Protein AF-A0AAV7I9E7-F1 (afdb_monomer_lite)

Radius of gyration: 22.29 Å; chains: 1; bounding box: 59×36×62 Å

Foldseek 3Di:
DDDDDDDDPVVPPPPPDDPPPPPPPQPDDPPCPPPDDPPVVLLVLLVVQVPDDPDPVCPVVNLVSLVVCLSVLVVCCVPVVDDPVVSCVSRVCCPPPVNVSVLVSVCVRVPPNSDVCSVCCVPPPVVVVLVCCVVPPVVPNDPDPPDPPPD

Organism: Cotesia glomerata (NCBI:txid32391)

Secondary structure (DSSP, 8-state):
--------TTT----------------S-----TT---HHHHHHHHHHHHHS--STTTHHHHHHHHHHTHHHHHHHHHHH---HHHHHHH-GGGSTGGGHHHHHHHHHHSTTT---HHHHIIIIIHHHHHHHHHHH-GGG----TT-----

Structure (mmCIF, N/CA/C/O backbone):
data_AF-A0AAV7I9E7-F1
#
_entry.id  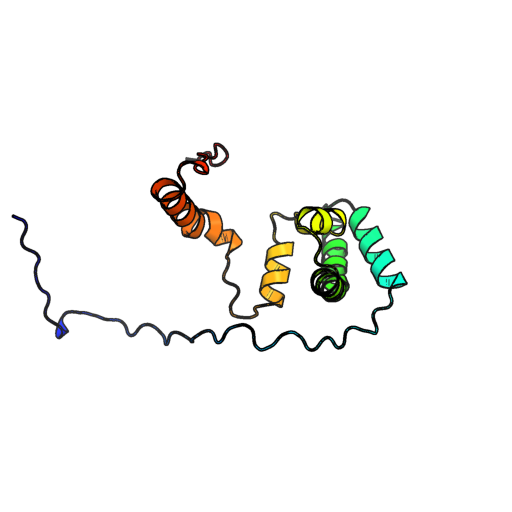 AF-A0AAV7I9E7-F1
#
loop_
_atom_site.group_PDB
_atom_site.id
_atom_site.type_symbol
_atom_site.label_atom_id
_atom_site.label_alt_id
_atom_site.label_comp_id
_atom_site.label_asym_id
_atom_site.label_entity_id
_atom_site.label_seq_id
_atom_site.pdbx_PDB_ins_code
_atom_site.Cartn_x
_atom_site.Cartn_y
_atom_site.Cartn_z
_atom_site.occupancy
_atom_site.B_iso_or_equiv
_atom_site.auth_seq_id
_atom_site.auth_comp_id
_atom_site.auth_asym_id
_atom_site.auth_atom_id
_atom_site.pdbx_PDB_model_num
ATOM 1 N N . MET A 1 1 ? -38.467 -5.302 40.455 1.00 35.25 1 MET A N 1
ATOM 2 C CA . MET A 1 1 ? -37.146 -5.476 41.097 1.00 35.25 1 MET A CA 1
ATOM 3 C C . MET A 1 1 ? -36.597 -6.836 40.702 1.00 35.25 1 MET A C 1
ATOM 5 O O . MET A 1 1 ? -37.162 -7.838 41.112 1.00 35.25 1 MET A O 1
ATOM 9 N N . THR A 1 2 ? -35.561 -6.899 39.872 1.00 41.97 2 THR A N 1
ATOM 10 C CA . THR A 1 2 ? -34.940 -8.166 39.454 1.00 41.97 2 THR A CA 1
ATOM 11 C C . THR A 1 2 ? -33.672 -8.412 40.269 1.00 41.97 2 THR A C 1
ATOM 13 O O . THR A 1 2 ? -32.745 -7.603 40.277 1.00 41.97 2 THR A O 1
ATOM 16 N N . LEU A 1 3 ? -33.667 -9.520 41.012 1.00 41.62 3 LEU A N 1
ATOM 17 C CA . LEU A 1 3 ? -32.597 -9.939 41.916 1.00 41.62 3 LEU A CA 1
ATOM 18 C C . LEU A 1 3 ? -31.361 -10.374 41.113 1.00 41.62 3 LEU A C 1
ATOM 20 O O . LEU A 1 3 ? -31.379 -11.381 40.411 1.00 41.62 3 LEU A O 1
ATOM 24 N N . ARG A 1 4 ? -30.266 -9.617 41.231 1.00 48.84 4 ARG A N 1
ATOM 25 C CA . ARG A 1 4 ? -28.944 -9.986 40.704 1.00 48.84 4 ARG A CA 1
ATOM 26 C C . ARG A 1 4 ? -28.316 -11.014 41.655 1.00 48.84 4 ARG A C 1
ATOM 28 O O . ARG A 1 4 ? -27.879 -10.655 42.747 1.00 48.84 4 ARG A O 1
ATOM 35 N N . SER A 1 5 ? -28.267 -12.283 41.259 1.00 56.47 5 SER A N 1
ATOM 36 C CA . SER A 1 5 ? -27.578 -13.337 42.013 1.00 56.47 5 SER A CA 1
ATOM 37 C C . SER A 1 5 ? -26.070 -13.056 42.072 1.00 56.47 5 SER A C 1
ATOM 39 O O . SER A 1 5 ? -25.388 -13.036 41.045 1.00 56.47 5 SER A O 1
ATOM 41 N N . LYS A 1 6 ? -25.529 -12.824 43.274 1.00 59.53 6 LYS A N 1
ATOM 42 C CA . LYS A 1 6 ? -24.084 -12.690 43.507 1.00 59.53 6 LYS A CA 1
ATOM 43 C C . LYS A 1 6 ? -23.457 -14.089 43.591 1.00 59.53 6 LYS A C 1
ATOM 45 O O . LYS A 1 6 ? -23.458 -14.685 44.662 1.00 59.53 6 LYS A O 1
ATOM 50 N N . LEU A 1 7 ? -22.928 -14.604 42.481 1.00 57.28 7 LEU A N 1
ATOM 51 C CA . LEU A 1 7 ? -22.111 -15.829 42.484 1.00 57.28 7 LEU A CA 1
ATOM 52 C C . LEU A 1 7 ? -20.850 -15.624 43.341 1.00 57.28 7 LEU A C 1
ATOM 54 O O . LEU A 1 7 ? -20.173 -14.590 43.228 1.00 57.28 7 LEU A O 1
ATOM 58 N N . LYS A 1 8 ? -20.533 -16.597 44.203 1.00 63.66 8 LYS A N 1
A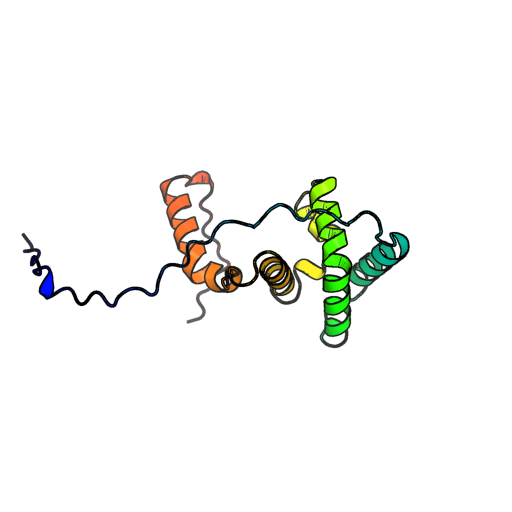TOM 59 C CA . LYS A 1 8 ? -19.356 -16.560 45.085 1.00 63.66 8 LYS A CA 1
ATOM 60 C C . LYS A 1 8 ? -18.082 -16.801 44.271 1.00 63.66 8 LYS A C 1
ATOM 62 O O . LYS A 1 8 ? -18.098 -17.415 43.210 1.00 63.66 8 LYS A O 1
ATOM 67 N N . ALA A 1 9 ? -16.948 -16.307 44.770 1.00 55.19 9 ALA A N 1
ATOM 68 C CA . ALA A 1 9 ? -15.678 -16.282 44.036 1.00 55.19 9 ALA A CA 1
ATOM 69 C C . ALA A 1 9 ? -15.217 -17.651 43.490 1.00 55.19 9 ALA A C 1
ATOM 71 O O . ALA A 1 9 ? -14.570 -17.688 42.449 1.00 55.19 9 ALA A O 1
ATOM 72 N N . HIS A 1 10 ? -15.589 -18.756 44.144 1.00 60.50 10 HIS A N 1
ATOM 73 C CA . HIS A 1 10 ? -15.223 -20.119 43.745 1.00 60.50 10 HIS A CA 1
ATOM 74 C C . HIS A 1 10 ? -16.119 -20.719 42.643 1.00 60.50 10 HIS A C 1
ATOM 76 O O . HIS A 1 10 ? -15.741 -21.707 42.025 1.00 60.50 10 HIS A O 1
ATOM 82 N N . GLU A 1 11 ? -17.281 -20.121 42.362 1.00 53.75 11 GLU A N 1
ATOM 83 C CA . GLU A 1 11 ? -18.190 -20.544 41.281 1.00 53.75 11 GLU A CA 1
ATOM 84 C C . GLU A 1 11 ? -17.827 -19.887 39.943 1.00 53.75 11 GLU A C 1
ATOM 86 O O . GLU A 1 11 ? -18.307 -20.276 38.877 1.00 53.75 11 GLU A O 1
ATOM 91 N N . LYS A 1 12 ? -16.944 -18.883 39.978 1.00 57.84 12 LYS A N 1
ATOM 92 C CA . LYS A 1 12 ? -16.407 -18.258 38.777 1.00 57.84 12 LYS A CA 1
ATOM 93 C C . LYS A 1 12 ? -15.366 -19.197 38.172 1.00 57.84 12 LYS A C 1
ATOM 95 O O . LYS A 1 12 ? -14.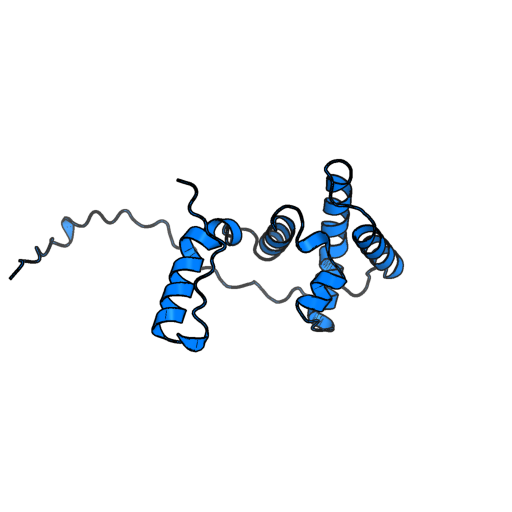190 -19.137 38.525 1.00 57.84 12 LYS A O 1
ATOM 100 N N . LYS A 1 13 ? -15.786 -20.042 37.226 1.00 54.66 13 LYS A N 1
ATOM 101 C CA . LYS A 1 13 ? -14.881 -20.733 36.294 1.00 54.66 13 LYS A CA 1
ATOM 102 C C . LYS A 1 13 ? -14.195 -19.697 35.392 1.00 54.66 13 LYS A C 1
ATOM 104 O O . LYS A 1 13 ? -14.522 -19.559 34.220 1.00 54.66 13 LYS A O 1
ATOM 109 N N . TYR A 1 14 ? -13.248 -18.940 35.940 1.00 47.91 14 TYR A N 1
ATOM 110 C CA . TYR A 1 14 ? -12.268 -18.235 35.131 1.00 47.91 14 TYR A CA 1
ATOM 111 C C . TYR A 1 14 ? -11.322 -19.291 34.571 1.00 47.91 14 TYR A C 1
ATOM 113 O O . TYR A 1 14 ? -10.396 -19.742 35.242 1.00 47.91 14 TYR A O 1
ATOM 121 N N . THR A 1 15 ? -11.549 -19.693 33.324 1.00 47.09 15 THR A N 1
ATOM 122 C CA . THR A 1 15 ? -10.459 -20.214 32.503 1.00 47.09 15 THR A CA 1
ATOM 123 C C . THR A 1 15 ? -9.353 -19.167 32.553 1.00 47.09 15 THR A C 1
ATOM 125 O O . THR A 1 15 ? -9.603 -18.011 32.199 1.00 47.09 15 THR A O 1
ATOM 128 N N . LYS A 1 16 ? -8.166 -19.531 33.057 1.00 47.06 16 LYS A N 1
ATOM 129 C CA . LYS A 1 16 ? -6.975 -18.680 32.990 1.00 47.06 16 LYS A CA 1
ATOM 130 C C . LYS A 1 16 ? -6.840 -18.231 31.537 1.00 47.06 16 LYS A C 1
ATOM 132 O O . LYS A 1 16 ? -6.509 -19.039 30.676 1.00 47.06 16 LYS A O 1
ATOM 137 N N . SER A 1 17 ? -7.192 -16.974 31.263 1.00 46.59 17 SER A N 1
ATOM 138 C CA . SER A 1 17 ? -6.934 -16.347 29.973 1.00 46.59 17 SER A CA 1
ATOM 139 C C . SER A 1 17 ? -5.458 -16.569 29.705 1.00 46.59 17 SER A C 1
ATOM 141 O O . SER A 1 17 ? -4.642 -16.199 30.552 1.00 46.59 17 SER A O 1
ATOM 143 N N . ALA A 1 18 ? -5.142 -17.194 28.570 1.00 53.72 18 ALA A N 1
ATOM 144 C CA . ALA A 1 18 ? -3.784 -17.284 28.064 1.00 53.72 18 ALA A CA 1
ATOM 145 C C . ALA A 1 18 ? -3.093 -15.937 28.293 1.00 53.72 18 ALA A C 1
ATOM 147 O O . ALA A 1 18 ? -3.712 -14.888 28.069 1.00 53.72 18 ALA A O 1
ATOM 148 N N . GLU A 1 19 ? -1.876 -15.987 28.836 1.00 44.88 19 GLU A N 1
ATOM 149 C CA . GLU A 1 19 ? -1.058 -14.821 29.145 1.00 44.88 19 GLU A CA 1
ATOM 150 C C . GLU A 1 19 ? -1.213 -13.797 28.025 1.00 44.88 19 GLU A C 1
ATOM 152 O O . GLU A 1 19 ? -0.859 -14.055 26.871 1.00 44.88 19 GLU A O 1
ATOM 157 N N . LYS A 1 20 ? -1.815 -12.646 28.348 1.00 50.16 20 LYS A N 1
ATOM 158 C CA . LYS A 1 20 ? -1.867 -11.527 27.416 1.00 50.16 20 LYS A CA 1
ATOM 159 C C . LYS A 1 20 ? -0.418 -11.138 27.181 1.00 50.16 20 LYS A C 1
ATOM 161 O O . LYS A 1 20 ? 0.165 -10.449 28.015 1.00 50.16 20 LYS A O 1
ATOM 166 N N . LYS A 1 21 ? 0.166 -11.611 26.075 1.00 52.72 21 LYS A N 1
ATOM 167 C CA . LYS A 1 21 ? 1.427 -11.094 25.551 1.00 52.72 21 LYS A CA 1
ATOM 168 C C . LYS A 1 21 ? 1.216 -9.596 25.427 1.00 52.72 21 LYS A C 1
ATOM 170 O O . LYS A 1 21 ? 0.486 -9.140 24.551 1.00 52.72 21 LYS A O 1
ATOM 175 N N . THR A 1 22 ? 1.758 -8.841 26.373 1.00 47.06 22 THR A N 1
ATOM 176 C CA . THR A 1 22 ? 1.724 -7.391 26.325 1.00 47.06 22 THR A CA 1
ATOM 177 C C . THR A 1 22 ? 2.516 -7.016 25.090 1.00 47.06 22 THR A C 1
ATOM 179 O O . THR A 1 22 ? 3.729 -7.214 25.022 1.00 47.06 22 THR A O 1
ATOM 182 N N . TYR A 1 23 ? 1.799 -6.572 24.060 1.00 50.78 23 TYR A N 1
ATOM 183 C CA . TYR A 1 23 ? 2.416 -6.032 22.869 1.00 50.78 23 TYR A CA 1
ATOM 184 C C . TYR A 1 23 ? 3.233 -4.819 23.310 1.00 50.78 23 TYR A C 1
ATOM 186 O O . TYR A 1 23 ? 2.696 -3.752 23.605 1.00 50.78 23 TYR A O 1
ATOM 194 N N . LYS A 1 24 ? 4.547 -5.010 23.431 1.00 51.94 24 LYS A N 1
ATOM 195 C CA . LYS A 1 24 ? 5.483 -3.897 23.415 1.00 51.94 24 LYS A CA 1
ATOM 196 C C . LYS A 1 24 ? 5.367 -3.357 21.998 1.00 51.94 24 LYS A C 1
ATOM 198 O O . LYS A 1 24 ? 5.622 -4.114 21.064 1.00 51.94 24 LYS A O 1
ATOM 203 N N . GLY A 1 25 ? 4.883 -2.120 21.874 1.00 52.00 25 GLY A N 1
ATOM 204 C CA . GLY A 1 25 ? 4.697 -1.409 20.609 1.00 52.00 25 GLY A CA 1
ATOM 205 C C . GLY A 1 25 ? 5.895 -1.534 19.661 1.00 52.00 25 GLY A C 1
ATOM 206 O O . GLY A 1 25 ? 6.941 -2.054 20.059 1.00 52.00 25 GLY A O 1
ATOM 207 N N . PRO A 1 26 ? 5.770 -1.068 18.406 1.00 54.34 26 PRO A N 1
ATOM 208 C CA . PRO A 1 26 ? 6.779 -1.293 17.376 1.00 54.34 26 PRO A CA 1
ATOM 209 C C . PRO A 1 26 ? 8.188 -1.039 17.917 1.00 54.34 26 PRO A C 1
ATOM 211 O O . PRO A 1 26 ? 8.507 0.027 18.447 1.00 54.34 26 PRO A O 1
ATOM 214 N N . SER A 1 27 ? 9.006 -2.088 17.861 1.00 50.66 27 SER A N 1
ATOM 215 C CA . SER A 1 27 ? 10.369 -2.081 18.367 1.00 50.66 27 SER A CA 1
ATOM 216 C C . SER A 1 27 ? 11.219 -1.206 17.453 1.00 50.66 27 SER A C 1
ATOM 218 O O . SER A 1 27 ? 11.791 -1.710 16.498 1.00 50.66 27 SER A O 1
ATOM 220 N N . LYS A 1 28 ? 11.305 0.085 17.796 1.00 52.81 28 LYS A N 1
ATOM 221 C CA . LYS A 1 28 ? 12.114 1.136 17.156 1.00 52.81 28 LYS A CA 1
ATOM 222 C C . LYS A 1 28 ? 11.703 1.471 15.705 1.00 52.81 28 LYS A C 1
ATOM 224 O O . LYS A 1 28 ? 11.271 0.595 14.960 1.00 52.81 28 LYS A O 1
ATOM 229 N N . PRO A 1 29 ? 11.847 2.742 15.276 1.00 47.25 29 PRO A N 1
ATOM 230 C CA . PRO A 1 29 ? 11.866 3.055 13.849 1.00 47.25 29 PRO A CA 1
ATOM 231 C C . PRO A 1 29 ? 12.920 2.165 13.186 1.00 47.25 29 PRO A C 1
ATOM 233 O O . PRO A 1 29 ? 13.980 1.937 13.783 1.00 47.25 29 PRO A O 1
ATOM 236 N N . LEU A 1 30 ? 12.626 1.638 11.988 1.00 49.91 30 LEU A N 1
ATOM 237 C CA . LEU A 1 30 ? 13.663 1.018 11.167 1.00 49.91 30 LEU A CA 1
ATOM 238 C C . LEU A 1 30 ? 14.843 1.987 11.163 1.00 49.91 30 LEU A C 1
ATOM 240 O O . LEU A 1 30 ? 14.694 3.137 10.751 1.00 49.91 30 LEU A O 1
ATOM 244 N N . LYS A 1 31 ? 16.000 1.533 11.649 1.00 46.84 31 LYS A N 1
ATOM 245 C CA . LYS A 1 31 ? 17.251 2.164 11.256 1.00 46.84 31 LYS A CA 1
ATOM 246 C C . LYS A 1 31 ? 17.282 2.004 9.744 1.00 46.84 31 LYS A C 1
ATOM 248 O O . LYS A 1 31 ? 17.335 0.883 9.248 1.00 46.84 31 LYS A O 1
ATOM 253 N N . SER A 1 32 ? 17.055 3.101 9.039 1.00 47.28 32 SER A N 1
ATOM 254 C CA . SER A 1 32 ? 17.058 3.125 7.592 1.00 47.28 32 SER A CA 1
ATOM 255 C C . SER A 1 32 ? 18.490 2.875 7.141 1.00 47.28 32 SER A C 1
ATOM 257 O O . SER A 1 32 ? 19.261 3.815 6.989 1.00 47.28 32 SER A O 1
ATOM 259 N N . ASP A 1 33 ? 18.835 1.624 6.863 1.00 51.62 33 ASP A N 1
ATOM 260 C CA . ASP A 1 33 ? 19.984 1.299 6.009 1.00 51.62 33 ASP A CA 1
ATOM 261 C C . ASP A 1 33 ? 19.663 1.660 4.533 1.00 51.62 33 ASP A C 1
ATOM 263 O O . ASP A 1 33 ? 20.055 0.973 3.596 1.00 51.62 33 ASP A O 1
ATOM 267 N N . SER A 1 34 ? 18.863 2.708 4.298 1.00 55.03 34 SER A N 1
ATOM 268 C CA . SER A 1 34 ? 18.053 2.890 3.088 1.00 55.03 34 SER A CA 1
ATOM 269 C C . SER A 1 34 ? 18.602 3.944 2.124 1.00 55.03 34 SER A C 1
ATOM 271 O O . SER A 1 34 ? 17.841 4.596 1.409 1.00 55.03 34 SER A O 1
ATOM 273 N N . GLU A 1 35 ? 19.916 4.136 2.090 1.00 56.78 35 GLU A N 1
ATOM 274 C CA . GLU A 1 35 ? 20.528 5.097 1.163 1.00 56.78 35 GLU A CA 1
ATOM 275 C C . GLU A 1 35 ? 21.053 4.464 -0.129 1.00 56.78 35 GLU A C 1
ATOM 277 O O . GLU A 1 35 ? 21.502 5.189 -1.008 1.00 56.78 35 GLU A O 1
ATOM 282 N N . ASN A 1 36 ? 20.938 3.142 -0.307 1.00 70.44 36 ASN A N 1
ATOM 283 C CA . ASN A 1 36 ? 21.486 2.466 -1.489 1.00 70.44 36 ASN A CA 1
ATOM 284 C C . ASN A 1 36 ? 20.431 1.758 -2.351 1.00 70.44 36 ASN A C 1
ATOM 286 O O . ASN A 1 36 ? 20.657 0.669 -2.880 1.00 70.44 36 ASN A O 1
ATOM 290 N N . PHE A 1 37 ? 19.249 2.362 -2.496 1.00 79.12 37 PHE A N 1
ATOM 291 C CA . PHE A 1 37 ? 18.316 1.926 -3.530 1.00 79.12 37 PHE A CA 1
ATOM 292 C C . PHE A 1 37 ? 18.852 2.339 -4.900 1.00 79.12 37 PHE A C 1
ATOM 294 O O . PHE A 1 37 ? 19.155 3.512 -5.129 1.00 79.12 37 PHE A O 1
ATOM 301 N N . ASN A 1 38 ? 18.894 1.403 -5.847 1.00 90.25 38 ASN A N 1
ATOM 302 C CA . ASN A 1 38 ? 19.042 1.777 -7.246 1.00 90.25 38 ASN A CA 1
ATOM 303 C C . ASN A 1 38 ? 17.753 2.482 -7.692 1.00 90.25 38 ASN A C 1
ATOM 305 O O . ASN A 1 38 ? 16.744 1.840 -7.983 1.00 90.25 38 ASN A O 1
ATOM 309 N N . ARG A 1 39 ? 17.786 3.816 -7.704 1.00 88.25 39 ARG A N 1
ATOM 310 C CA . ARG A 1 39 ? 16.613 4.647 -7.983 1.00 88.25 39 ARG A CA 1
ATOM 311 C C . ARG A 1 39 ? 16.012 4.367 -9.357 1.00 88.25 39 ARG A C 1
ATOM 313 O O . ARG A 1 39 ? 14.800 4.251 -9.461 1.00 88.25 39 ARG A O 1
ATOM 320 N N . ALA A 1 40 ? 16.849 4.197 -10.380 1.00 92.56 40 ALA A N 1
ATOM 321 C CA . ALA A 1 40 ? 16.383 3.915 -11.735 1.00 92.56 40 ALA A CA 1
ATOM 322 C C . ALA A 1 40 ? 15.662 2.559 -11.824 1.00 92.56 40 ALA A C 1
ATOM 324 O O . ALA A 1 40 ? 14.629 2.457 -12.481 1.00 92.56 40 ALA A O 1
ATOM 325 N N . ASP A 1 41 ? 16.172 1.538 -11.125 1.00 94.94 41 ASP A N 1
ATOM 326 C CA . ASP A 1 41 ? 15.510 0.230 -11.029 1.00 94.94 41 ASP A CA 1
ATOM 327 C C . ASP A 1 41 ? 14.154 0.338 -10.313 1.00 94.94 41 ASP A C 1
ATOM 329 O O . ASP A 1 41 ? 13.145 -0.1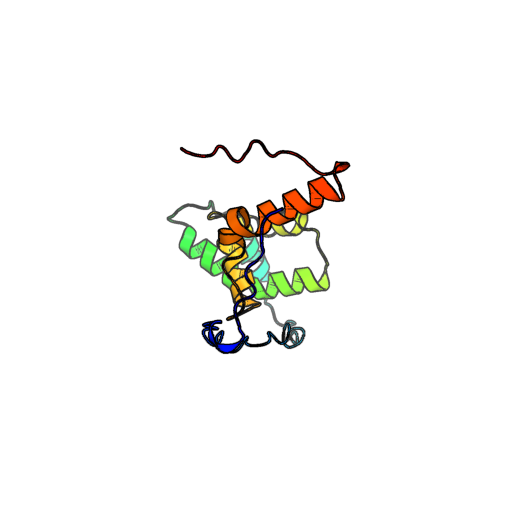61 -10.811 1.00 94.94 41 ASP A O 1
ATOM 333 N N . MET A 1 42 ? 14.097 1.046 -9.180 1.00 95.06 42 MET A N 1
ATOM 334 C CA . MET A 1 42 ? 12.847 1.231 -8.432 1.00 95.06 42 MET A CA 1
ATOM 335 C C . MET A 1 42 ? 11.807 2.013 -9.238 1.00 95.06 42 MET A C 1
ATOM 337 O O . MET A 1 42 ? 10.660 1.575 -9.329 1.00 95.06 42 MET A O 1
ATOM 341 N N . ASP A 1 43 ? 12.208 3.110 -9.881 1.00 94.44 43 ASP A N 1
ATOM 342 C CA . ASP A 1 43 ? 11.327 3.922 -10.723 1.00 94.44 43 ASP A CA 1
ATOM 343 C C . ASP A 1 43 ? 10.773 3.087 -11.901 1.00 94.44 43 ASP A C 1
ATOM 345 O O . ASP A 1 43 ? 9.579 3.155 -12.205 1.00 94.44 43 ASP A O 1
ATOM 349 N N . LEU A 1 44 ? 11.586 2.209 -12.509 1.00 96.62 44 LEU A N 1
ATOM 350 C CA . LEU A 1 44 ? 11.137 1.288 -13.562 1.00 96.62 44 LEU A CA 1
ATOM 351 C C . LEU A 1 44 ? 10.113 0.260 -13.051 1.00 96.62 44 LEU A C 1
ATOM 353 O O . LEU A 1 44 ? 9.120 -0.031 -13.730 1.00 96.62 44 LEU A O 1
ATOM 357 N N . LYS A 1 45 ? 10.324 -0.291 -11.852 1.00 96.94 45 LYS A N 1
ATOM 358 C CA . LYS A 1 45 ? 9.387 -1.234 -11.219 1.00 96.94 45 LYS A CA 1
ATOM 359 C C . LYS A 1 45 ? 8.054 -0.568 -10.893 1.00 96.94 45 LYS A C 1
ATOM 361 O O . LYS A 1 45 ? 7.003 -1.141 -11.182 1.00 96.94 45 LYS A O 1
ATOM 366 N N . ILE A 1 46 ? 8.085 0.653 -10.360 1.00 96.12 46 ILE A N 1
ATOM 367 C CA . ILE A 1 46 ? 6.884 1.449 -10.071 1.00 96.12 46 ILE A CA 1
ATOM 368 C C . ILE A 1 46 ? 6.142 1.790 -11.364 1.00 96.12 46 ILE A C 1
ATOM 370 O O . ILE A 1 46 ? 4.930 1.592 -11.460 1.00 96.12 46 ILE A O 1
ATOM 374 N N . PHE A 1 47 ? 6.861 2.215 -12.401 1.00 96.50 47 PHE A N 1
ATOM 375 C CA . PHE A 1 47 ? 6.273 2.457 -13.715 1.00 96.50 47 PHE A CA 1
ATOM 376 C C . PHE A 1 47 ? 5.602 1.196 -14.282 1.00 96.50 47 PHE A C 1
ATOM 378 O O . PHE A 1 47 ? 4.470 1.240 -14.770 1.00 96.50 47 PHE A O 1
ATOM 385 N N . THR A 1 48 ? 6.257 0.041 -14.144 1.00 95.88 48 THR A N 1
ATOM 386 C CA . THR A 1 48 ? 5.698 -1.252 -14.560 1.00 95.88 48 THR A CA 1
ATOM 387 C C . THR A 1 48 ? 4.416 -1.583 -13.792 1.00 95.88 48 THR A C 1
ATOM 389 O O . THR A 1 48 ? 3.434 -2.011 -14.403 1.00 95.88 48 THR A O 1
ATOM 392 N N . LEU A 1 49 ? 4.385 -1.343 -12.476 1.00 95.44 49 LEU A N 1
ATOM 393 C CA . LEU A 1 49 ? 3.182 -1.508 -11.655 1.00 95.44 49 LEU A CA 1
ATOM 394 C C . LEU A 1 49 ? 2.025 -0.643 -12.164 1.00 95.44 49 LEU A C 1
ATOM 396 O O . LEU A 1 49 ? 0.912 -1.152 -12.281 1.00 95.44 49 LEU A O 1
ATOM 400 N N . LYS A 1 50 ? 2.278 0.622 -12.525 1.00 95.25 50 LYS A N 1
ATOM 401 C CA . LYS A 1 50 ? 1.255 1.537 -13.061 1.00 95.25 50 LYS A CA 1
ATOM 402 C C . LYS A 1 50 ? 0.657 1.042 -14.384 1.00 95.25 50 LYS A C 1
ATOM 404 O O . LYS A 1 50 ? -0.551 1.161 -14.583 1.00 95.25 50 LYS A O 1
ATOM 409 N N . LEU A 1 51 ? 1.467 0.432 -15.254 1.00 95.12 51 LEU A N 1
ATOM 410 C CA . LEU A 1 51 ? 1.042 -0.021 -16.585 1.00 95.12 51 LEU A CA 1
ATOM 411 C C . LEU A 1 51 ? 0.326 -1.385 -16.587 1.00 95.12 51 LEU A C 1
ATOM 413 O O . LEU A 1 51 ? -0.538 -1.633 -17.425 1.00 95.12 51 LEU A O 1
ATOM 417 N N . LYS A 1 52 ? 0.694 -2.310 -15.691 1.00 92.75 52 LYS A N 1
ATOM 418 C CA . LYS A 1 52 ? 0.187 -3.695 -15.735 1.00 92.75 52 LYS A CA 1
ATOM 419 C C . LYS A 1 52 ? -1.219 -3.819 -15.161 1.00 92.75 52 LYS A C 1
ATOM 421 O O . LYS A 1 52 ? -1.413 -3.537 -13.983 1.00 92.75 52 LYS A O 1
ATOM 426 N N . ASN A 1 53 ? -2.168 -4.317 -15.953 1.00 92.19 53 ASN A N 1
ATOM 427 C CA . ASN A 1 53 ? -3.537 -4.568 -15.493 1.00 92.19 53 ASN A CA 1
ATOM 428 C C . ASN A 1 53 ? -3.585 -5.687 -14.436 1.00 92.19 53 ASN A C 1
ATOM 430 O O . ASN A 1 53 ? -2.971 -6.737 -14.662 1.00 92.19 53 ASN A O 1
ATOM 434 N N . PRO A 1 54 ? -4.333 -5.510 -13.333 1.00 90.69 54 PRO A N 1
ATOM 435 C CA . PRO A 1 54 ? -4.505 -6.532 -12.305 1.00 90.69 54 PRO A CA 1
ATOM 436 C C . PRO A 1 54 ? -5.456 -7.631 -12.795 1.00 90.69 54 PRO A C 1
ATOM 438 O O . PRO A 1 54 ? -6.671 -7.548 -12.660 1.00 90.69 54 PRO A O 1
ATOM 441 N N . ASN A 1 55 ? -4.884 -8.665 -13.403 1.00 92.50 55 ASN A N 1
ATOM 442 C CA . ASN A 1 55 ? -5.568 -9.896 -13.791 1.00 92.50 55 ASN A CA 1
ATOM 443 C C . ASN A 1 55 ? -4.749 -11.104 -13.321 1.00 92.50 55 ASN A C 1
ATOM 445 O O . ASN A 1 55 ? -3.601 -10.947 -12.900 1.00 92.50 55 ASN A O 1
ATOM 449 N N . ASP A 1 56 ? -5.315 -12.306 -13.406 1.00 91.31 56 ASP A N 1
ATOM 450 C CA . ASP A 1 56 ? -4.674 -13.514 -12.868 1.00 91.31 56 ASP A CA 1
ATOM 451 C C . ASP A 1 56 ? -3.310 -13.810 -13.503 1.00 91.31 56 ASP A C 1
ATOM 453 O O . ASP A 1 56 ? -2.386 -14.232 -12.809 1.00 91.31 56 ASP A O 1
ATOM 457 N N . THR A 1 57 ? -3.136 -13.496 -14.790 1.00 95.00 57 THR A N 1
ATOM 458 C CA . THR A 1 57 ? -1.855 -13.646 -15.497 1.00 95.00 57 THR A CA 1
ATOM 459 C C . THR A 1 57 ? -0.776 -12.721 -14.933 1.00 95.00 57 THR A C 1
ATOM 461 O O . THR A 1 57 ? 0.367 -13.132 -14.742 1.00 95.00 57 THR A O 1
ATOM 464 N N . ASN A 1 58 ? -1.122 -11.463 -14.653 1.00 93.75 58 ASN A N 1
ATOM 465 C CA . ASN A 1 58 ? -0.178 -10.462 -14.157 1.00 93.75 58 ASN A CA 1
ATOM 466 C C . ASN A 1 58 ? -0.025 -10.484 -12.633 1.00 93.75 58 ASN A C 1
ATOM 468 O O . ASN A 1 58 ? 0.927 -9.891 -12.116 1.00 93.75 58 ASN A O 1
ATOM 472 N N . LYS A 1 59 ? -0.937 -11.144 -11.909 1.00 92.56 59 LYS A N 1
ATOM 473 C CA . LYS A 1 59 ? -0.972 -11.158 -10.444 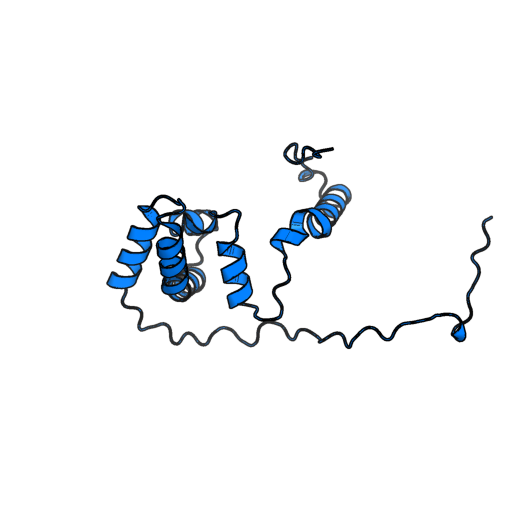1.00 92.56 59 LYS A CA 1
ATOM 474 C C . LYS A 1 59 ? 0.381 -11.535 -9.832 1.00 92.56 59 LYS A C 1
ATOM 476 O O . LYS A 1 59 ? 0.862 -10.745 -9.024 1.00 92.56 59 LYS A O 1
ATOM 481 N N . PRO A 1 60 ? 1.068 -12.626 -10.227 1.00 93.88 60 PRO A N 1
ATOM 482 C CA . PRO A 1 60 ? 2.361 -12.975 -9.634 1.00 93.88 60 PRO A CA 1
ATOM 483 C C . PRO A 1 60 ? 3.420 -11.873 -9.791 1.00 93.88 60 PRO A C 1
ATOM 485 O O . PRO A 1 60 ? 4.123 -11.552 -8.835 1.00 93.88 60 PRO A O 1
ATOM 488 N N . LEU A 1 61 ? 3.487 -11.245 -10.970 1.00 95.06 61 LEU A N 1
ATOM 489 C CA . LEU A 1 61 ? 4.430 -10.162 -11.252 1.00 95.06 61 LEU A CA 1
ATOM 490 C C . LEU A 1 61 ? 4.122 -8.918 -10.416 1.00 95.06 61 LEU A C 1
ATOM 492 O O . LEU A 1 61 ? 5.015 -8.374 -9.774 1.00 95.06 61 LEU A O 1
ATOM 496 N N . ILE A 1 62 ? 2.858 -8.481 -10.402 1.00 94.50 62 ILE A N 1
ATOM 497 C CA . ILE A 1 62 ? 2.419 -7.327 -9.605 1.00 94.50 62 ILE A CA 1
ATOM 498 C C . ILE A 1 62 ? 2.760 -7.560 -8.133 1.00 94.50 62 ILE A C 1
ATOM 500 O O . ILE A 1 62 ? 3.286 -6.674 -7.467 1.00 94.50 62 ILE A O 1
ATOM 504 N N . VAL A 1 63 ? 2.506 -8.769 -7.637 1.00 92.56 63 VAL A N 1
ATOM 505 C CA . VAL A 1 63 ? 2.804 -9.149 -6.260 1.00 92.56 63 VAL A CA 1
ATOM 506 C C . VAL A 1 63 ? 4.304 -9.080 -5.955 1.00 92.56 63 VAL A C 1
ATOM 508 O O . VAL A 1 63 ? 4.664 -8.511 -4.926 1.00 92.56 63 VAL A O 1
ATOM 511 N N . SER A 1 64 ? 5.164 -9.589 -6.842 1.00 94.38 64 SER A N 1
ATOM 512 C CA . SER A 1 64 ? 6.625 -9.497 -6.685 1.00 94.38 64 SER A CA 1
ATOM 513 C C . SER A 1 64 ? 7.097 -8.045 -6.658 1.00 94.38 64 SER A C 1
ATOM 515 O O . SER A 1 64 ? 7.760 -7.620 -5.717 1.00 94.38 64 SER A O 1
ATOM 517 N N . LEU A 1 65 ? 6.675 -7.241 -7.637 1.00 95.56 65 LEU A N 1
ATOM 518 C CA . LEU A 1 65 ? 7.078 -5.838 -7.745 1.00 95.56 65 LEU A CA 1
ATOM 519 C C . LEU A 1 65 ? 6.604 -5.001 -6.548 1.00 95.56 65 LEU A C 1
ATOM 521 O O . LEU A 1 65 ? 7.331 -4.126 -6.074 1.00 95.56 65 LEU A O 1
ATOM 525 N N . MET A 1 66 ? 5.406 -5.275 -6.024 1.00 94.00 66 MET A N 1
ATOM 526 C CA . MET A 1 66 ? 4.892 -4.627 -4.814 1.00 94.00 66 MET A CA 1
ATOM 527 C C . MET A 1 66 ? 5.738 -4.945 -3.576 1.00 94.00 66 MET A C 1
ATOM 529 O O . MET A 1 66 ? 5.922 -4.069 -2.727 1.00 94.00 66 MET A O 1
ATOM 533 N N . ASP A 1 67 ? 6.249 -6.174 -3.469 1.00 92.00 67 ASP A N 1
ATOM 534 C CA . ASP A 1 67 ? 7.136 -6.585 -2.381 1.00 92.00 67 ASP A CA 1
ATOM 535 C C . ASP A 1 67 ? 8.534 -5.972 -2.533 1.00 92.00 67 ASP A C 1
ATOM 537 O O . ASP A 1 67 ? 9.067 -5.424 -1.572 1.00 92.00 67 ASP A O 1
ATOM 541 N N . GLU A 1 68 ? 9.106 -6.009 -3.738 1.00 93.06 68 GLU A N 1
ATOM 542 C CA . GLU A 1 68 ? 10.443 -5.477 -4.031 1.00 93.06 68 GLU A CA 1
ATOM 543 C C . GLU A 1 68 ? 10.536 -3.963 -3.808 1.00 93.06 68 GLU A C 1
ATOM 545 O O . GLU A 1 68 ? 11.533 -3.461 -3.295 1.00 93.06 68 GLU A O 1
ATOM 550 N N . THR A 1 69 ? 9.477 -3.228 -4.152 1.00 94.31 69 THR A N 1
ATOM 551 C CA . THR A 1 69 ? 9.407 -1.767 -3.971 1.00 94.31 69 THR A CA 1
ATOM 552 C C . THR A 1 69 ? 8.974 -1.349 -2.564 1.00 94.31 69 THR A C 1
ATOM 554 O O . THR A 1 69 ? 8.900 -0.155 -2.279 1.00 94.31 69 THR A O 1
ATOM 557 N N . ARG A 1 70 ? 8.683 -2.296 -1.659 1.00 91.75 70 ARG A N 1
ATOM 558 C CA . ARG A 1 70 ? 8.107 -2.009 -0.334 1.00 91.75 70 ARG A CA 1
ATOM 559 C C . ARG A 1 70 ? 8.971 -1.078 0.503 1.00 91.75 70 ARG A C 1
ATOM 561 O O . ARG A 1 70 ? 8.477 -0.068 0.995 1.00 91.75 70 ARG A O 1
ATOM 568 N N . GLU A 1 71 ? 10.251 -1.392 0.665 1.00 90.75 71 GLU A N 1
ATOM 569 C CA . GLU A 1 71 ? 11.138 -0.574 1.502 1.00 90.75 71 GLU A CA 1
ATOM 570 C C . GLU A 1 71 ? 11.389 0.806 0.885 1.00 90.75 71 GLU A C 1
ATOM 572 O O . GLU A 1 71 ? 11.415 1.803 1.606 1.00 90.75 71 GLU A O 1
ATOM 577 N N . PHE A 1 72 ? 11.461 0.892 -0.447 1.00 92.69 72 PHE A N 1
ATOM 578 C CA . PHE A 1 72 ? 11.567 2.167 -1.156 1.00 92.69 72 PHE A CA 1
ATOM 579 C C . PHE A 1 72 ? 10.316 3.038 -0.958 1.00 92.69 72 PHE A C 1
ATOM 581 O O . PHE A 1 72 ? 10.424 4.215 -0.615 1.00 92.69 72 PHE A O 1
ATOM 588 N N . ARG A 1 73 ? 9.120 2.449 -1.075 1.00 93.31 73 ARG A N 1
ATOM 589 C CA . ARG A 1 73 ? 7.843 3.116 -0.782 1.00 93.31 73 ARG A CA 1
ATOM 590 C C . ARG A 1 73 ? 7.781 3.616 0.658 1.00 93.31 73 ARG A C 1
ATOM 592 O O . ARG A 1 73 ? 7.396 4.758 0.885 1.00 93.31 73 ARG A O 1
ATOM 599 N N . ARG A 1 74 ? 8.194 2.802 1.632 1.00 90.88 74 ARG A N 1
ATOM 600 C CA . ARG A 1 74 ? 8.226 3.190 3.053 1.00 90.88 74 ARG A CA 1
ATOM 601 C C . ARG A 1 74 ? 9.192 4.338 3.308 1.00 90.88 74 ARG A C 1
ATOM 603 O O . ARG A 1 74 ? 8.846 5.273 4.026 1.00 90.88 74 ARG A O 1
ATOM 610 N N . TYR A 1 75 ? 10.382 4.282 2.715 1.00 91.00 75 TYR A N 1
ATOM 611 C CA . TYR A 1 75 ? 11.339 5.381 2.773 1.00 91.00 75 TYR A CA 1
ATOM 612 C C . TYR A 1 75 ? 10.733 6.666 2.203 1.00 91.00 75 TYR A C 1
ATOM 614 O O . TYR A 1 75 ? 10.765 7.703 2.862 1.00 91.00 75 TYR A O 1
ATOM 622 N N . TRP A 1 76 ? 10.115 6.596 1.023 1.00 93.50 76 TRP A N 1
ATOM 623 C CA . TRP A 1 76 ? 9.449 7.740 0.406 1.00 93.50 76 TRP A CA 1
ATOM 624 C C . TRP A 1 76 ? 8.328 8.306 1.290 1.00 93.50 76 TRP A C 1
ATOM 626 O O . TRP A 1 76 ? 8.315 9.507 1.547 1.00 93.50 76 TRP A O 1
ATOM 636 N N . ILE A 1 77 ? 7.457 7.460 1.850 1.00 92.19 77 ILE A N 1
ATOM 637 C CA . ILE A 1 77 ? 6.375 7.895 2.748 1.00 92.19 77 ILE A CA 1
ATOM 638 C C . ILE A 1 77 ? 6.928 8.596 3.996 1.00 92.19 77 ILE A C 1
ATOM 640 O O . ILE A 1 77 ? 6.455 9.667 4.374 1.00 92.19 77 ILE A O 1
ATOM 644 N N . ASN A 1 78 ? 7.958 8.023 4.621 1.00 89.62 78 ASN A N 1
ATOM 645 C CA . ASN A 1 78 ? 8.540 8.564 5.849 1.00 89.62 78 ASN A CA 1
ATOM 646 C C . ASN A 1 78 ? 9.365 9.838 5.630 1.00 89.62 78 ASN A C 1
ATOM 648 O O . ASN A 1 78 ? 9.562 10.586 6.580 1.00 89.62 78 ASN A O 1
ATOM 652 N N . THR A 1 79 ? 9.873 10.069 4.417 1.00 91.25 79 THR A N 1
ATOM 653 C CA . THR A 1 79 ? 10.733 11.225 4.110 1.00 91.25 79 THR A CA 1
ATOM 654 C C . THR A 1 79 ? 10.006 12.356 3.399 1.00 91.25 79 THR A C 1
ATOM 656 O O . THR A 1 79 ? 10.380 13.516 3.559 1.00 91.25 79 THR A O 1
ATOM 659 N N . LYS A 1 80 ? 8.996 12.041 2.583 1.00 93.12 80 LYS A N 1
ATOM 660 C CA . LYS A 1 80 ? 8.239 13.022 1.795 1.00 93.12 80 LYS A CA 1
ATOM 661 C C . LYS A 1 80 ? 6.858 13.318 2.359 1.00 93.12 80 LYS A C 1
ATOM 663 O O . LYS A 1 80 ? 6.272 14.308 1.944 1.00 93.12 80 LYS A O 1
ATOM 668 N N . HIS A 1 81 ? 6.372 12.510 3.301 1.00 91.38 81 HIS A N 1
ATOM 669 C CA . HIS A 1 81 ? 5.057 12.666 3.926 1.00 91.38 81 HIS A CA 1
ATOM 670 C C . HIS A 1 81 ? 3.912 12.910 2.918 1.00 91.38 81 HIS A C 1
ATOM 672 O O . HIS A 1 81 ? 3.147 13.860 3.093 1.00 91.38 81 HIS A O 1
ATOM 678 N N . PRO A 1 82 ? 3.787 12.078 1.865 1.00 94.75 82 PRO A N 1
ATOM 679 C CA . PRO A 1 82 ? 2.701 12.195 0.903 1.00 94.75 82 PRO A CA 1
ATOM 680 C C . PRO A 1 82 ? 1.345 11.909 1.562 1.00 94.75 82 PRO A C 1
ATOM 682 O O . PRO A 1 82 ? 1.234 11.165 2.542 1.00 94.75 82 PRO A O 1
ATOM 685 N N . THR A 1 83 ? 0.296 12.473 0.984 1.00 94.75 83 THR A N 1
ATOM 686 C CA . THR A 1 83 ? -1.098 12.165 1.296 1.00 94.75 83 THR A CA 1
ATOM 687 C C . THR A 1 83 ? -1.474 10.753 0.836 1.00 94.75 83 THR A C 1
ATOM 689 O O . THR A 1 83 ? -0.829 10.158 -0.026 1.00 94.75 83 THR A O 1
ATOM 692 N N . ILE A 1 84 ? -2.569 10.210 1.380 1.00 88.69 84 ILE A N 1
ATOM 693 C CA . ILE A 1 84 ? -3.099 8.898 0.963 1.00 88.69 84 ILE A CA 1
ATOM 694 C C . ILE A 1 84 ? -3.394 8.870 -0.545 1.00 88.69 84 ILE A C 1
ATOM 696 O O . ILE A 1 84 ? -3.114 7.871 -1.204 1.00 88.69 84 ILE A O 1
ATOM 700 N N . THR A 1 85 ? -3.913 9.970 -1.097 1.00 93.56 85 THR A N 1
ATOM 701 C CA . THR A 1 85 ? -4.189 10.099 -2.533 1.00 93.56 85 THR A CA 1
ATOM 702 C C . THR A 1 85 ? -2.912 9.958 -3.357 1.00 93.56 85 THR A C 1
ATOM 704 O O . THR A 1 85 ? -2.859 9.110 -4.241 1.00 93.56 85 THR A O 1
ATOM 707 N N . GLU A 1 86 ? -1.856 10.698 -3.013 1.00 95.06 86 GLU A N 1
ATOM 708 C CA . GLU A 1 86 ? -0.562 10.627 -3.709 1.00 95.06 86 GLU A CA 1
ATOM 709 C C . GLU A 1 86 ? 0.074 9.233 -3.598 1.00 95.06 86 GLU A C 1
ATOM 711 O O . GLU A 1 86 ? 0.677 8.739 -4.550 1.00 95.06 86 GLU A O 1
ATOM 716 N N . ILE A 1 87 ? -0.092 8.552 -2.456 1.00 93.94 87 ILE A N 1
ATOM 717 C CA . ILE A 1 87 ? 0.374 7.168 -2.290 1.00 93.94 87 ILE A CA 1
ATOM 718 C C . ILE A 1 87 ? -0.334 6.233 -3.274 1.00 93.94 87 ILE A C 1
ATOM 720 O O . ILE A 1 87 ? 0.323 5.387 -3.881 1.00 93.94 87 ILE A O 1
ATOM 724 N N . PHE A 1 88 ? -1.650 6.364 -3.445 1.00 92.69 88 PHE A N 1
ATOM 725 C CA . PHE A 1 88 ? -2.406 5.525 -4.377 1.00 92.69 88 PHE A CA 1
ATOM 726 C C . PHE A 1 88 ? -2.183 5.899 -5.841 1.00 92.69 88 PHE A C 1
ATOM 728 O O . PHE A 1 88 ? -2.240 5.023 -6.698 1.00 92.69 88 PHE A O 1
ATOM 735 N N . GLU A 1 89 ? -1.873 7.152 -6.150 1.00 94.19 89 GLU A N 1
ATOM 736 C CA . GLU A 1 89 ? -1.454 7.544 -7.499 1.00 94.19 89 GLU A CA 1
ATOM 737 C C . GLU A 1 89 ? -0.087 6.948 -7.860 1.00 94.19 89 GLU A C 1
ATOM 739 O O . GLU A 1 89 ? 0.114 6.460 -8.977 1.00 94.19 89 GLU A O 1
ATOM 744 N N . GLU A 1 90 ? 0.848 6.929 -6.908 1.00 95.38 90 GLU A N 1
ATOM 745 C CA . GLU A 1 90 ? 2.178 6.363 -7.124 1.00 95.38 90 GLU A CA 1
ATOM 746 C C . GLU A 1 90 ? 2.162 4.827 -7.122 1.00 95.38 90 GLU A C 1
ATOM 748 O O . GLU A 1 90 ? 2.812 4.188 -7.951 1.00 95.38 90 GLU A O 1
ATOM 753 N N . TYR A 1 91 ? 1.355 4.227 -6.244 1.00 94.38 91 TYR A N 1
ATOM 754 C CA . TYR A 1 91 ? 1.209 2.782 -6.077 1.00 94.38 91 TYR A CA 1
ATOM 755 C C . TYR A 1 91 ? -0.258 2.343 -6.199 1.00 94.38 91 TYR A C 1
ATOM 757 O O . TYR A 1 91 ? -0.853 1.863 -5.227 1.00 94.38 91 TYR A O 1
ATOM 765 N N . PRO A 1 92 ? -0.848 2.409 -7.407 1.00 91.88 92 PRO A N 1
ATOM 766 C CA . PRO A 1 92 ? -2.270 2.118 -7.608 1.00 91.88 92 PRO A CA 1
ATOM 767 C C . PRO A 1 92 ? -2.640 0.672 -7.273 1.00 91.88 92 PRO A C 1
ATOM 769 O O . PRO A 1 92 ? -3.769 0.384 -6.887 1.00 91.88 92 PRO A O 1
ATOM 772 N N . ARG A 1 93 ? -1.669 -0.247 -7.355 1.00 93.50 93 ARG A N 1
ATOM 773 C CA . ARG A 1 93 ? -1.859 -1.677 -7.075 1.00 93.50 93 ARG A CA 1
ATOM 774 C C . ARG A 1 93 ? -2.055 -2.002 -5.590 1.00 93.50 93 ARG A C 1
ATOM 776 O O . ARG A 1 93 ? -2.333 -3.152 -5.265 1.00 93.50 93 ARG A O 1
ATOM 783 N N . LEU A 1 94 ? -1.941 -1.023 -4.684 1.00 90.38 94 LEU A N 1
ATOM 784 C CA . LEU A 1 94 ? -2.265 -1.204 -3.262 1.00 90.38 94 LEU A CA 1
ATOM 785 C C . LEU A 1 94 ? -3.744 -1.536 -3.025 1.00 90.38 94 LEU A C 1
ATOM 787 O O . LEU A 1 94 ? -4.054 -2.284 -2.102 1.00 90.38 94 LEU A O 1
ATOM 791 N N . LEU A 1 95 ? -4.641 -0.998 -3.854 1.00 87.06 95 LEU A N 1
ATOM 792 C CA . LEU A 1 95 ? -6.090 -1.179 -3.709 1.00 87.06 95 LEU A CA 1
ATOM 793 C C . LEU A 1 95 ? -6.608 -2.470 -4.356 1.00 87.06 95 LEU A C 1
ATOM 795 O O . LEU A 1 95 ? -7.741 -2.880 -4.105 1.00 87.06 95 LEU A O 1
ATOM 799 N N . ASP A 1 96 ? -5.784 -3.120 -5.174 1.00 87.56 96 ASP A N 1
ATOM 800 C CA . ASP A 1 96 ? -6.178 -4.325 -5.890 1.00 87.56 96 ASP A CA 1
ATOM 801 C C . ASP A 1 96 ? -6.311 -5.536 -4.961 1.00 87.56 96 ASP A C 1
ATOM 803 O O . ASP A 1 96 ? -5.824 -5.562 -3.826 1.00 87.56 96 ASP A O 1
ATOM 807 N N . TYR A 1 97 ? -6.939 -6.592 -5.487 1.00 85.38 97 TYR A N 1
ATOM 808 C CA . TYR A 1 97 ? -7.114 -7.874 -4.798 1.00 85.38 97 TYR A CA 1
ATOM 809 C C . TYR A 1 97 ? -7.818 -7.712 -3.444 1.00 85.38 97 TYR A C 1
ATOM 811 O O . TYR A 1 97 ? -7.404 -8.300 -2.451 1.00 85.38 97 TYR A O 1
ATOM 819 N N . ASN A 1 98 ? -8.864 -6.881 -3.400 1.00 80.69 98 ASN A N 1
ATOM 820 C CA . ASN A 1 98 ? -9.677 -6.629 -2.206 1.00 80.69 98 ASN A CA 1
ATOM 821 C C . ASN A 1 98 ? -8.861 -6.165 -0.984 1.00 80.69 98 ASN A C 1
ATOM 823 O O . ASN A 1 98 ? -9.184 -6.517 0.147 1.00 80.69 98 ASN A O 1
ATOM 827 N N . GLY A 1 99 ? -7.790 -5.393 -1.201 1.00 75.12 99 GLY A N 1
ATOM 828 C CA . GLY A 1 99 ? -6.968 -4.854 -0.115 1.00 75.12 99 GLY A CA 1
ATOM 829 C C . GLY A 1 99 ? -5.922 -5.821 0.450 1.00 75.12 99 GLY A C 1
ATOM 830 O O . GLY A 1 99 ? -5.168 -5.427 1.340 1.00 75.12 99 GLY A O 1
ATOM 831 N N . GLU A 1 100 ? -5.775 -7.033 -0.108 1.00 82.50 100 GLU A N 1
ATOM 832 C CA . GLU A 1 100 ? -4.738 -8.003 0.295 1.00 82.50 100 GLU A CA 1
ATOM 833 C C . GLU A 1 100 ? -3.326 -7.390 0.319 1.00 82.50 100 GLU A C 1
ATOM 835 O O . GLU A 1 100 ? -2.459 -7.818 1.083 1.00 82.50 100 GLU A O 1
ATOM 840 N N . ARG A 1 101 ? -3.052 -6.409 -0.552 1.00 85.38 101 ARG A N 1
ATOM 841 C CA . ARG A 1 101 ? -1.729 -5.778 -0.643 1.00 85.38 101 ARG A CA 1
ATOM 842 C C . ARG A 1 101 ? -1.444 -4.870 0.550 1.00 85.38 101 ARG A C 1
ATOM 844 O O . ARG A 1 101 ? -0.327 -4.901 1.062 1.00 85.38 101 ARG A O 1
ATOM 851 N N . ILE A 1 102 ? -2.449 -4.133 1.021 1.00 83.31 102 ILE A N 1
ATOM 852 C CA . ILE A 1 102 ? -2.362 -3.319 2.240 1.00 83.31 102 ILE A CA 1
ATOM 853 C C . ILE A 1 102 ? -2.188 -4.231 3.457 1.00 83.31 102 ILE A C 1
ATOM 855 O O . ILE A 1 102 ? -1.292 -4.004 4.271 1.00 83.31 102 ILE A O 1
ATOM 859 N N . ASP A 1 103 ? -2.968 -5.313 3.538 1.00 80.69 103 ASP A N 1
ATOM 860 C CA . ASP A 1 103 ? -2.834 -6.305 4.611 1.00 80.69 103 ASP A CA 1
ATOM 861 C C . ASP A 1 103 ? -1.426 -6.895 4.665 1.00 80.69 103 ASP A C 1
ATOM 863 O O . ASP A 1 103 ? -0.825 -7.025 5.734 1.00 80.69 103 ASP A O 1
ATOM 867 N N . ARG A 1 104 ? -0.854 -7.211 3.501 1.00 83.12 104 ARG A N 1
ATOM 868 C CA . ARG A 1 104 ? 0.496 -7.767 3.418 1.00 83.12 104 ARG A CA 1
ATOM 869 C C . ARG A 1 104 ? 1.570 -6.790 3.886 1.00 83.12 104 ARG A C 1
ATOM 871 O O . ARG A 1 104 ? 2.533 -7.209 4.532 1.00 83.12 104 ARG A O 1
ATOM 878 N N . GLU A 1 105 ? 1.426 -5.501 3.586 1.00 81.88 105 GLU A N 1
ATOM 879 C CA . GLU A 1 105 ? 2.316 -4.477 4.141 1.00 81.88 105 GLU A CA 1
ATOM 880 C C . GLU A 1 105 ? 2.199 -4.388 5.655 1.00 81.88 105 GLU A C 1
ATOM 882 O O . GLU A 1 105 ? 3.214 -4.379 6.355 1.00 81.88 105 GLU A O 1
ATOM 887 N N . PHE A 1 106 ? 0.971 -4.381 6.169 1.00 79.88 106 PHE A N 1
ATOM 888 C CA . PHE A 1 106 ? 0.719 -4.325 7.600 1.00 79.88 106 PHE A CA 1
ATOM 889 C C . PHE A 1 106 ? 1.322 -5.533 8.329 1.00 79.88 106 PHE A C 1
ATOM 891 O O . PHE A 1 106 ? 2.049 -5.366 9.309 1.00 79.88 106 PHE A O 1
ATOM 898 N N . GLN A 1 107 ? 1.126 -6.743 7.801 1.00 82.44 107 GLN A N 1
ATOM 899 C CA . GLN A 1 107 ? 1.736 -7.972 8.319 1.00 82.44 107 GLN A CA 1
ATOM 900 C C . GLN A 1 107 ? 3.265 -7.923 8.314 1.00 82.44 107 GLN A C 1
ATOM 902 O O . GLN A 1 107 ? 3.901 -8.399 9.255 1.00 82.44 107 GLN A O 1
ATOM 907 N N . SER A 1 108 ? 3.862 -7.328 7.279 1.00 81.00 108 SER A N 1
ATOM 908 C CA . SER A 1 108 ? 5.311 -7.141 7.205 1.00 81.00 108 SER A CA 1
ATOM 909 C C . SER A 1 108 ? 5.836 -6.179 8.267 1.00 81.00 108 SER A C 1
ATOM 911 O O . SER A 1 108 ? 6.940 -6.378 8.770 1.00 81.00 108 SER A O 1
ATOM 913 N N . MET A 1 109 ? 5.084 -5.123 8.582 1.00 76.69 109 MET A N 1
ATOM 914 C CA . MET A 1 109 ? 5.479 -4.123 9.579 1.00 76.69 109 MET A CA 1
ATOM 915 C C . MET A 1 109 ? 5.254 -4.611 11.009 1.00 76.69 109 MET A C 1
ATOM 917 O O . MET A 1 109 ? 6.043 -4.308 11.905 1.00 76.69 109 MET A O 1
ATOM 921 N N . TYR A 1 110 ? 4.195 -5.389 11.217 1.00 76.56 110 TYR A N 1
ATOM 922 C CA . TYR A 1 110 ? 3.753 -5.851 12.527 1.00 76.56 110 TYR A CA 1
ATOM 923 C C . TYR A 1 110 ? 3.660 -7.382 12.563 1.00 76.56 110 TYR A C 1
ATOM 925 O O . TYR A 1 110 ? 2.587 -7.945 12.819 1.00 76.56 110 TYR A O 1
ATOM 933 N N . PRO A 1 111 ? 4.782 -8.092 12.329 1.00 72.69 111 PRO A N 1
ATOM 934 C CA . PRO A 1 111 ? 4.776 -9.544 12.316 1.00 72.69 111 PRO A CA 1
ATOM 935 C C . PRO A 1 111 ? 4.308 -10.063 13.678 1.00 72.69 111 PRO A C 1
ATOM 937 O O . PRO A 1 111 ? 4.764 -9.596 14.723 1.00 72.69 111 PRO A O 1
ATOM 940 N N . LYS A 1 112 ? 3.414 -11.061 13.666 1.00 70.88 112 LYS A N 1
ATOM 941 C CA . LYS A 1 112 ? 2.810 -11.696 14.860 1.00 70.88 112 LYS A CA 1
ATOM 942 C C . LYS A 1 112 ? 1.796 -10.834 15.630 1.00 70.88 112 LYS A C 1
ATOM 944 O O . LYS A 1 112 ? 1.300 -11.290 16.658 1.00 70.88 112 LYS A O 1
ATOM 949 N N . VAL A 1 113 ? 1.521 -9.615 15.166 1.00 67.69 113 VAL A N 1
ATOM 950 C CA . VAL A 1 113 ? 0.597 -8.659 15.809 1.00 67.69 113 VAL A CA 1
ATOM 951 C C . VAL A 1 113 ? -0.478 -8.194 14.843 1.00 67.69 113 VAL A C 1
ATOM 953 O O . VAL A 1 113 ? -1.542 -7.787 15.291 1.00 67.69 113 VAL A O 1
ATOM 956 N N . ALA A 1 114 ? -0.219 -8.307 13.540 1.00 63.41 114 ALA A N 1
ATOM 957 C CA . ALA A 1 114 ? -1.246 -8.209 12.527 1.00 63.41 114 ALA A CA 1
ATOM 958 C C . ALA A 1 114 ? -2.355 -9.228 12.824 1.00 63.41 114 ALA A C 1
ATOM 960 O O . ALA A 1 114 ? -2.198 -10.432 12.612 1.00 63.41 114 ALA A O 1
ATOM 961 N N . ASP A 1 115 ? -3.449 -8.730 13.390 1.00 64.50 115 ASP A N 1
ATOM 962 C CA . ASP A 1 115 ? -4.742 -9.378 13.327 1.00 64.50 115 ASP A CA 1
ATOM 963 C C . ASP A 1 115 ? -5.254 -9.281 11.886 1.00 64.50 115 ASP A C 1
ATOM 965 O O . ASP A 1 115 ? -4.679 -8.600 11.032 1.00 64.50 115 ASP A O 1
ATOM 969 N N . ASN A 1 116 ? -6.353 -9.964 11.588 1.00 66.50 116 ASN A N 1
ATOM 970 C CA . ASN A 1 116 ? -7.013 -9.781 10.304 1.00 66.50 116 ASN A CA 1
ATOM 971 C C . ASN A 1 116 ? -7.831 -8.480 10.344 1.00 66.50 116 ASN A C 1
ATOM 973 O O . ASN A 1 116 ? -9.048 -8.529 10.199 1.00 66.50 116 ASN A O 1
ATOM 977 N N . PHE A 1 117 ? -7.197 -7.333 10.624 1.00 68.31 117 PHE A N 1
ATOM 978 C CA . PHE A 1 117 ? -7.881 -6.057 10.846 1.00 68.31 117 PHE A CA 1
ATOM 979 C C . PHE A 1 117 ? -8.894 -5.771 9.745 1.00 68.31 117 PHE A C 1
ATOM 981 O O . PHE A 1 117 ? -10.045 -5.515 10.065 1.00 68.31 117 PHE A O 1
ATOM 988 N N . ILE A 1 118 ? -8.510 -5.895 8.469 1.00 68.56 118 ILE A N 1
ATOM 989 C CA . ILE A 1 118 ? -9.410 -5.656 7.334 1.00 68.56 118 ILE A CA 1
ATOM 990 C C . ILE A 1 118 ? -10.564 -6.664 7.296 1.00 68.56 118 ILE A C 1
ATOM 992 O O . ILE A 1 118 ? -11.704 -6.265 7.075 1.00 68.56 118 ILE A O 1
ATOM 996 N N . SER A 1 119 ? -10.333 -7.946 7.598 1.00 68.38 119 SER A N 1
ATOM 997 C CA . SER A 1 119 ? -11.422 -8.937 7.642 1.00 68.38 119 SER A CA 1
ATOM 998 C C . SER A 1 119 ? -12.352 -8.741 8.845 1.00 68.38 119 SER A C 1
ATOM 1000 O O . SER A 1 119 ? -13.538 -9.051 8.781 1.00 68.38 119 SER A O 1
ATOM 1002 N N . LEU A 1 120 ? -11.808 -8.264 9.964 1.00 69.44 120 LEU A N 1
ATOM 1003 C CA . LEU A 1 120 ? -12.530 -7.951 11.194 1.00 69.44 120 LEU A CA 1
ATOM 1004 C C . LEU A 1 120 ? -13.116 -6.537 11.156 1.00 69.44 120 LEU A C 1
ATOM 1006 O O . LEU A 1 120 ? -13.913 -6.184 12.025 1.00 69.44 120 LEU A O 1
ATOM 1010 N N . PHE A 1 121 ? -12.738 -5.717 10.173 1.00 75.88 121 PHE A N 1
ATOM 1011 C CA . PHE A 1 121 ? -13.148 -4.325 10.099 1.00 75.88 121 PHE A CA 1
ATOM 1012 C C . PHE A 1 121 ? -14.666 -4.216 10.012 1.00 75.88 121 PHE A C 1
ATOM 1014 O O . PHE A 1 121 ? -15.226 -3.573 10.897 1.00 75.88 121 PHE A O 1
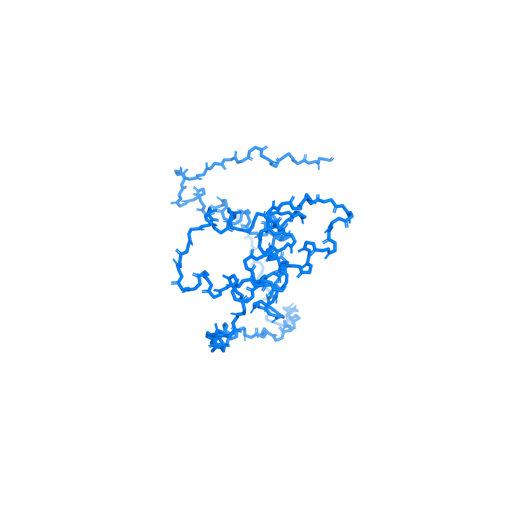ATOM 1021 N N . PRO A 1 122 ? -15.364 -4.905 9.087 1.00 76.31 122 PRO A N 1
ATOM 1022 C CA . PRO A 1 122 ? -16.817 -4.804 8.998 1.00 76.31 122 PRO A CA 1
ATOM 1023 C C . PRO A 1 122 ? -17.526 -5.333 10.249 1.00 76.31 122 PRO A C 1
ATOM 1025 O O . PRO A 1 122 ? -18.508 -4.749 10.687 1.00 76.31 122 PRO A O 1
ATOM 1028 N N . THR A 1 123 ? -17.023 -6.415 10.852 1.00 75.94 123 THR A N 1
ATOM 1029 C CA . THR A 1 123 ? -17.762 -7.160 11.888 1.00 75.94 123 THR A CA 1
ATOM 1030 C C . THR A 1 123 ? -17.421 -6.759 13.322 1.00 75.94 123 THR A C 1
ATOM 1032 O O . THR A 1 123 ? -18.206 -7.003 14.228 1.00 75.94 123 THR A O 1
ATOM 1035 N N . SER A 1 124 ? -16.240 -6.193 13.576 1.00 75.62 124 SER A N 1
ATOM 1036 C CA . SER A 1 124 ? -15.729 -5.966 14.939 1.00 75.62 124 SER A CA 1
ATOM 1037 C C . SER A 1 124 ? -15.289 -4.534 15.217 1.00 75.62 124 SER A C 1
ATOM 1039 O O . SER A 1 124 ? -15.307 -4.121 16.386 1.00 75.62 124 SER A O 1
ATOM 1041 N N . TYR A 1 125 ? -14.877 -3.784 14.192 1.00 78.50 125 TYR A N 1
ATOM 1042 C CA . TYR A 1 125 ? -14.394 -2.409 14.343 1.00 78.50 125 TYR A CA 1
ATOM 1043 C C . TYR A 1 125 ? -15.409 -1.385 13.830 1.00 78.50 125 TYR A C 1
ATOM 1045 O O . TYR A 1 125 ? -15.705 -0.426 14.541 1.00 78.50 125 TYR A O 1
ATOM 1053 N N . MET A 1 126 ? -16.003 -1.616 12.660 1.00 82.69 126 MET A N 1
ATOM 1054 C CA . MET A 1 126 ? -16.962 -0.721 12.015 1.00 82.69 126 MET A CA 1
ATOM 1055 C C . MET A 1 126 ? -18.159 -0.424 12.915 1.00 82.69 126 MET A C 1
ATOM 1057 O O . MET A 1 126 ? -18.462 0.744 13.125 1.00 82.69 126 MET A O 1
ATOM 1061 N N . GLU A 1 127 ? -18.796 -1.436 13.508 1.00 81.94 127 GLU A N 1
ATOM 1062 C CA . GLU A 1 127 ? -19.944 -1.220 14.403 1.00 81.94 127 GLU A CA 1
ATOM 1063 C C . GLU A 1 127 ? -19.595 -0.323 15.598 1.00 81.94 127 GLU A C 1
ATOM 1065 O O . GLU A 1 127 ? -20.362 0.564 15.967 1.00 81.94 127 GLU A O 1
ATOM 1070 N N . LYS A 1 128 ? -18.403 -0.502 16.181 1.00 84.00 128 LYS A N 1
ATOM 1071 C CA . LYS A 1 128 ? -17.935 0.308 17.317 1.00 84.00 128 LYS A CA 1
ATOM 1072 C C . LYS A 1 128 ? -17.625 1.740 16.898 1.00 84.00 128 LYS A C 1
ATOM 1074 O O . LYS A 1 128 ? -17.930 2.666 17.647 1.00 84.00 128 LYS A O 1
ATOM 1079 N N . ILE A 1 129 ? -17.029 1.919 15.717 1.00 84.50 129 ILE A N 1
ATOM 1080 C CA . ILE A 1 129 ? -16.755 3.237 15.135 1.00 84.50 129 ILE A CA 1
ATOM 1081 C C . ILE A 1 129 ? -18.078 3.948 14.853 1.00 84.50 129 ILE A C 1
ATOM 1083 O O . ILE A 1 129 ? -18.261 5.074 15.300 1.00 84.50 129 ILE A O 1
ATOM 1087 N N . LEU A 1 130 ? -19.024 3.280 14.191 1.00 85.19 130 LEU A N 1
ATOM 1088 C CA . LEU A 1 130 ? -20.350 3.821 13.907 1.00 85.19 130 LEU A CA 1
ATOM 1089 C C . LEU A 1 130 ? -21.093 4.200 15.187 1.00 85.19 130 LEU A C 1
ATOM 1091 O O . LEU A 1 130 ? -21.602 5.312 15.273 1.00 85.19 130 LEU A O 1
ATOM 1095 N N . TYR A 1 131 ? -21.089 3.336 16.203 1.00 84.81 131 TYR A N 1
ATOM 1096 C CA . TYR A 1 131 ? -21.680 3.642 17.505 1.00 84.81 131 TYR A CA 1
ATOM 1097 C C . TYR A 1 131 ? -21.034 4.872 18.160 1.00 84.81 131 TYR A C 1
ATOM 1099 O O . TYR A 1 131 ? -21.725 5.755 18.668 1.00 84.81 131 TYR A O 1
ATOM 1107 N N . TYR A 1 132 ? -19.701 4.963 18.147 1.00 87.31 132 TYR A N 1
ATOM 1108 C CA . TYR A 1 132 ? -18.999 6.122 18.694 1.00 87.31 132 TYR A CA 1
ATOM 1109 C C . TYR A 1 132 ? -19.356 7.409 17.941 1.00 87.31 132 TYR A C 1
ATOM 1111 O O . TYR A 1 132 ? -19.623 8.429 18.580 1.00 87.31 132 TYR A O 1
ATOM 1119 N N . VAL A 1 133 ? -19.379 7.356 16.608 1.00 86.12 133 VAL A N 1
ATOM 1120 C CA . VAL A 1 133 ? -19.716 8.490 15.741 1.00 86.12 133 VAL A CA 1
ATOM 1121 C C . VAL A 1 133 ? -21.162 8.922 15.975 1.00 86.12 133 VAL A C 1
ATOM 1123 O O . VAL A 1 133 ? -21.391 10.095 16.230 1.00 86.12 133 VAL A O 1
ATOM 1126 N N . GLU A 1 134 ? -22.119 7.997 16.028 1.00 85.06 134 GLU A N 1
ATOM 1127 C CA . GLU A 1 134 ? -23.517 8.301 16.361 1.00 85.06 134 GLU A CA 1
ATOM 1128 C C . GLU A 1 134 ? -23.642 9.044 17.702 1.00 85.06 134 GLU A C 1
ATOM 1130 O O . GLU A 1 134 ? -24.407 10.000 17.823 1.00 85.06 134 GLU A O 1
ATOM 1135 N N . LYS A 1 135 ? -22.871 8.631 18.716 1.00 87.75 135 LYS A N 1
ATOM 1136 C CA . LYS A 1 135 ? -22.949 9.205 20.067 1.00 87.75 135 LYS A CA 1
ATOM 1137 C C . LYS A 1 135 ? -22.196 10.520 20.247 1.00 87.75 135 LYS A C 1
ATOM 1139 O O . LYS A 1 135 ? -22.609 11.319 21.080 1.00 87.75 135 LYS A O 1
ATOM 1144 N N . ASN A 1 136 ? -21.091 10.726 19.534 1.00 88.06 136 ASN A N 1
ATOM 1145 C CA . ASN A 1 136 ? -20.153 11.819 19.826 1.00 88.06 136 ASN A CA 1
ATOM 1146 C C . ASN A 1 136 ? -19.923 12.770 18.648 1.00 88.06 136 ASN A C 1
ATOM 1148 O O . ASN A 1 136 ? -19.472 13.892 18.856 1.00 88.06 136 ASN A O 1
ATOM 1152 N N . ARG A 1 137 ? -20.191 12.326 17.418 1.00 82.69 137 ARG A N 1
ATOM 1153 C CA . ARG A 1 137 ? -19.952 13.053 16.164 1.00 82.69 137 ARG A CA 1
ATOM 1154 C C . ARG A 1 137 ? -21.068 12.761 15.166 1.00 82.69 137 ARG A C 1
ATOM 1156 O O . ARG A 1 137 ? -20.826 12.278 14.062 1.00 82.69 137 ARG A O 1
ATOM 1163 N N . ALA A 1 138 ? -22.308 13.021 15.582 1.00 77.94 138 ALA A N 1
ATOM 1164 C CA . ALA A 1 138 ? -23.490 12.760 14.763 1.00 77.94 138 ALA A CA 1
ATOM 1165 C C . ALA A 1 138 ? -23.439 13.495 13.408 1.00 77.94 138 ALA A C 1
ATOM 1167 O O . ALA A 1 138 ? -24.000 13.010 12.431 1.00 77.94 138 ALA A O 1
ATOM 1168 N N . ASP A 1 139 ? -22.699 14.608 13.333 1.00 79.81 139 ASP A N 1
ATOM 1169 C CA . ASP A 1 139 ? -22.380 15.348 12.107 1.00 79.81 139 ASP A CA 1
ATOM 1170 C C . ASP A 1 139 ? -21.665 14.501 11.040 1.00 79.81 139 ASP A C 1
ATOM 1172 O O . ASP A 1 139 ? -21.811 14.756 9.849 1.00 79.81 139 ASP A O 1
ATOM 1176 N N . LEU A 1 140 ? -20.918 13.477 11.459 1.00 76.25 140 LEU A N 1
ATOM 1177 C CA . LEU A 1 140 ? -20.185 12.559 10.585 1.00 76.25 140 LEU A CA 1
ATOM 1178 C C . LEU A 1 140 ? -20.897 11.210 10.405 1.00 76.25 140 LEU A C 1
ATOM 1180 O O . LEU A 1 140 ? -20.386 10.333 9.705 1.00 76.25 140 LEU A O 1
ATOM 1184 N N . PHE A 1 141 ? -22.050 11.005 11.049 1.00 74.00 141 PHE A N 1
ATOM 1185 C CA . PHE A 1 141 ? -22.764 9.735 10.999 1.00 74.00 141 PHE A CA 1
ATOM 1186 C C . PHE A 1 141 ? -23.514 9.584 9.671 1.00 74.00 141 PHE A C 1
ATOM 1188 O O . PHE A 1 141 ? -24.691 9.915 9.542 1.00 74.00 141 PHE A O 1
ATOM 1195 N N . LEU A 1 142 ? -22.823 9.053 8.664 1.00 67.44 142 LEU A N 1
ATOM 1196 C CA . LEU A 1 142 ? -23.421 8.661 7.394 1.00 67.44 142 LEU A CA 1
ATOM 1197 C C . LEU A 1 142 ? -23.765 7.174 7.441 1.00 67.44 142 LEU A C 1
ATOM 1199 O O . LEU A 1 142 ? -22.884 6.312 7.473 1.00 67.44 142 LEU A O 1
ATOM 1203 N N . LYS A 1 143 ? -25.064 6.860 7.423 1.00 59.84 143 LYS A N 1
ATOM 1204 C CA . LYS A 1 143 ? -25.541 5.482 7.282 1.00 59.84 143 LYS A CA 1
ATOM 1205 C C . LYS A 1 143 ? -25.217 5.013 5.859 1.00 59.84 143 LYS A C 1
ATOM 1207 O O . LYS A 1 143 ? -25.949 5.294 4.916 1.00 59.84 143 LYS A O 1
ATOM 1212 N N . SER A 1 144 ? -24.062 4.372 5.704 1.00 52.34 144 SER A N 1
ATOM 1213 C CA . SER A 1 144 ? -23.592 3.828 4.430 1.00 52.34 144 SER A CA 1
ATOM 1214 C C . SER A 1 144 ? -24.596 2.807 3.886 1.00 52.34 144 SER A C 1
ATOM 1216 O O . SER A 1 144 ? -24.899 1.814 4.544 1.00 52.34 144 SER A O 1
ATOM 1218 N N . SER A 1 145 ? -25.100 3.041 2.674 1.00 49.44 145 SER A N 1
ATOM 1219 C CA . SER A 1 145 ? -25.992 2.134 1.937 1.00 49.44 145 SER A CA 1
ATOM 1220 C C . SER A 1 145 ? -25.261 0.953 1.281 1.00 49.44 145 SER A C 1
ATOM 1222 O O . SER A 1 145 ? -25.894 0.142 0.605 1.00 49.44 145 SER A O 1
ATOM 1224 N N . PHE A 1 146 ? -23.938 0.843 1.462 1.00 46.56 146 PHE A N 1
ATOM 1225 C CA . PHE A 1 146 ? -23.110 -0.178 0.813 1.00 46.56 146 PHE A CA 1
ATOM 1226 C C . PHE A 1 146 ? -23.202 -1.561 1.460 1.00 46.56 146 PHE A C 1
ATOM 1228 O O . PHE A 1 146 ? -22.870 -2.549 0.809 1.00 46.56 146 PHE A O 1
ATOM 1235 N N . ILE A 1 147 ? -23.689 -1.662 2.698 1.00 50.00 147 ILE A N 1
ATOM 1236 C CA . ILE A 1 147 ? -23.975 -2.958 3.316 1.00 50.00 147 ILE A CA 1
ATOM 1237 C C . ILE A 1 147 ? -25.425 -3.305 3.000 1.00 50.00 147 ILE A C 1
ATOM 1239 O O . ILE A 1 147 ? -26.344 -3.020 3.764 1.00 50.00 147 ILE A O 1
ATOM 1243 N N . LYS A 1 148 ? -25.643 -3.895 1.824 1.00 42.78 148 LYS A N 1
ATOM 1244 C CA . LYS A 1 148 ? -26.799 -4.771 1.661 1.00 42.78 148 LYS A CA 1
ATOM 1245 C C . LYS A 1 148 ? -26.449 -6.060 2.387 1.00 42.78 148 LYS A C 1
ATOM 1247 O O . LYS A 1 148 ? -25.579 -6.795 1.929 1.00 42.78 148 LYS A O 1
ATOM 1252 N N . ASP A 1 149 ? -27.110 -6.302 3.511 1.00 44.06 149 ASP A N 1
ATOM 1253 C CA . ASP A 1 149 ? -27.133 -7.617 4.138 1.00 44.06 149 ASP A CA 1
ATOM 1254 C C . ASP A 1 149 ? -27.638 -8.617 3.088 1.00 44.06 149 ASP A C 1
ATOM 1256 O O . ASP A 1 149 ? -28.822 -8.619 2.735 1.00 44.06 149 ASP A O 1
ATOM 1260 N N . SER A 1 150 ? -26.739 -9.430 2.529 1.00 39.81 150 SER A N 1
ATOM 1261 C CA . SER A 1 150 ? -27.160 -10.649 1.843 1.00 39.81 150 SER A CA 1
ATOM 1262 C C . SER A 1 150 ? -27.785 -11.549 2.901 1.00 39.81 150 SER A C 1
ATOM 1264 O O . SER A 1 150 ? -27.080 -12.088 3.754 1.00 39.81 150 SER A O 1
ATOM 1266 N N . LYS A 1 151 ? -29.117 -11.625 2.871 1.00 36.22 151 LYS A N 1
ATOM 1267 C CA . LYS A 1 151 ? -29.894 -12.671 3.538 1.00 36.22 151 LYS A CA 1
ATOM 1268 C C . LYS A 1 151 ? -29.579 -14.040 2.951 1.00 36.22 151 LYS A C 1
ATOM 1270 O O . LYS A 1 151 ? -29.350 -14.102 1.722 1.00 36.22 151 LYS A O 1
#

Sequence (151 aa):
MTLRSKLKAHEKKYTKSAEKKTYKGPSKPLKSDSENFNRADMDLKIFTLKLKNPNDTNKPLIVSLMDETREFRRYWINTKHPTITEIFEEYPRLLDYNGERIDREFQSMYPKVADNFISLFPTSYMEKILYYVEKNRADLFLKSSFIKDSK

pLDDT: mean 75.81, std 18.32, range [35.25, 96.94]